Protein AF-0000000086525881 (afdb_homodimer)

Radius of gyration: 16.39 Å; Cα contacts (8 Å, |Δi|>4): 327; chains: 2; bounding box: 42×54×37 Å

Structure (mmCIF, N/CA/C/O backbone):
data_AF-0000000086525881-model_v1
#
loop_
_entity.id
_entity.type
_entity.pdbx_description
1 polymer 'Uncharacterized protein'
#
loop_
_atom_site.group_PDB
_atom_site.id
_atom_site.type_symbol
_atom_site.label_atom_id
_atom_site.label_alt_id
_atom_site.label_comp_id
_atom_site.label_asym_id
_atom_site.label_entity_id
_atom_site.label_seq_id
_atom_site.pdbx_PDB_ins_code
_atom_site.Cartn_x
_atom_site.Cartn_y
_atom_site.Cartn_z
_atom_site.occupancy
_atom_site.B_iso_or_equiv
_atom_site.auth_seq_id
_atom_site.auth_comp_id
_atom_site.auth_asym_id
_atom_site.auth_atom_id
_atom_site.pdbx_PDB_model_num
ATOM 1 N N . MET A 1 1 ? -9.523 14.391 -1.245 1 66.44 1 MET A N 1
ATOM 2 C CA . MET A 1 1 ? -8.266 14.078 -1.926 1 66.44 1 MET A CA 1
ATOM 3 C C . MET A 1 1 ? -8.094 12.57 -2.094 1 66.44 1 MET A C 1
ATOM 5 O O . MET A 1 1 ? -8.602 11.797 -1.283 1 66.44 1 MET A O 1
ATOM 9 N N . THR A 1 2 ? -7.852 12.023 -3.322 1 87.69 2 THR A N 1
ATOM 10 C CA . THR A 1 2 ? -7.879 10.625 -3.725 1 87.69 2 THR A CA 1
ATOM 11 C C . THR A 1 2 ? -6.531 9.953 -3.459 1 87.69 2 THR A C 1
ATOM 13 O O . THR A 1 2 ? -5.516 10.352 -4.035 1 87.69 2 THR A O 1
ATOM 16 N N . LEU A 1 3 ? -6.547 9.133 -2.377 1 95.31 3 LEU A N 1
ATOM 17 C CA . LEU A 1 3 ? -5.352 8.352 -2.066 1 95.31 3 LEU A CA 1
ATOM 18 C C . LEU A 1 3 ? -5.125 7.266 -3.109 1 95.31 3 LEU A C 1
ATOM 20 O O . LEU A 1 3 ? -6.074 6.602 -3.533 1 95.31 3 LEU A O 1
ATOM 24 N N . SER A 1 4 ? -3.887 7.191 -3.607 1 97.81 4 SER A N 1
ATOM 25 C CA . SER A 1 4 ? -3.508 6.121 -4.523 1 97.81 4 SER A CA 1
ATOM 26 C C . SER A 1 4 ? -2.348 5.301 -3.963 1 97.81 4 SER A C 1
ATOM 28 O O . SER A 1 4 ? -1.552 5.809 -3.168 1 97.81 4 SER A O 1
ATOM 30 N N . GLY A 1 5 ? -2.328 4.133 -4.324 1 98.31 5 GLY A N 1
ATOM 31 C CA . GLY A 1 5 ? -1.28 3.248 -3.836 1 98.31 5 GLY A CA 1
ATOM 32 C C . GLY A 1 5 ? -1.007 2.08 -4.766 1 98.31 5 GLY A C 1
ATOM 33 O O . GLY A 1 5 ? -1.826 1.762 -5.629 1 98.31 5 GLY A O 1
ATOM 34 N N . GLU A 1 6 ? 0.177 1.521 -4.527 1 98.56 6 GLU A N 1
ATOM 35 C CA . GLU A 1 6 ? 0.583 0.358 -5.309 1 98.56 6 GLU A CA 1
ATOM 36 C C . GLU A 1 6 ? 1.568 -0.513 -4.535 1 98.56 6 GLU A C 1
ATOM 38 O O . GLU A 1 6 ? 2.41 0.001 -3.795 1 98.56 6 GLU A O 1
ATOM 43 N N . VAL A 1 7 ? 1.38 -1.758 -4.719 1 98.44 7 VAL A N 1
ATOM 44 C CA . VAL A 1 7 ? 2.371 -2.736 -4.285 1 98.44 7 VAL A CA 1
ATOM 45 C C . VAL A 1 7 ? 2.754 -3.637 -5.457 1 98.44 7 VAL A C 1
ATOM 47 O O . VAL A 1 7 ? 1.895 -4.043 -6.242 1 98.44 7 VAL A O 1
ATOM 50 N N . ARG A 1 8 ? 4.016 -3.92 -5.539 1 97.31 8 ARG A N 1
ATOM 51 C CA . ARG A 1 8 ? 4.43 -4.715 -6.691 1 97.31 8 ARG A CA 1
ATOM 52 C C . ARG A 1 8 ? 5.57 -5.656 -6.324 1 97.31 8 ARG A C 1
ATOM 54 O O . ARG A 1 8 ? 6.336 -5.383 -5.398 1 97.31 8 ARG A O 1
ATOM 61 N N . ASP A 1 9 ? 5.578 -6.742 -7.023 1 95.5 9 ASP A N 1
ATOM 62 C CA . ASP A 1 9 ? 6.68 -7.695 -7.074 1 95.5 9 ASP A CA 1
ATOM 63 C C . ASP A 1 9 ? 7.168 -7.898 -8.508 1 95.5 9 ASP A C 1
ATOM 65 O O . ASP A 1 9 ? 6.801 -7.137 -9.406 1 95.5 9 ASP A O 1
ATOM 69 N N . ALA A 1 10 ? 7.965 -8.875 -8.688 1 93 10 ALA A N 1
ATOM 70 C CA . ALA A 1 10 ? 8.586 -9.117 -9.984 1 93 10 ALA A CA 1
ATOM 71 C C . ALA A 1 10 ? 7.535 -9.422 -11.047 1 93 10 ALA A C 1
ATOM 73 O O . ALA A 1 10 ? 7.625 -8.93 -12.172 1 93 10 ALA A O 1
ATOM 74 N N . ASP A 1 11 ? 6.477 -10.109 -10.594 1 93.5 11 ASP A N 1
ATOM 75 C CA . ASP A 1 11 ? 5.594 -10.641 -11.625 1 93.5 11 ASP A CA 1
ATOM 76 C C . ASP A 1 11 ? 4.16 -10.156 -11.422 1 93.5 11 ASP A C 1
ATOM 78 O O . ASP A 1 11 ? 3.246 -10.586 -12.125 1 93.5 11 ASP A O 1
ATOM 82 N N . TRP A 1 12 ? 4.027 -9.32 -10.445 1 96.56 12 TRP A N 1
ATOM 83 C CA . TRP A 1 12 ? 2.656 -8.859 -10.242 1 96.56 12 TRP A CA 1
ATOM 84 C C . TRP A 1 12 ? 2.637 -7.473 -9.602 1 96.56 12 TRP A C 1
ATOM 86 O O . TRP A 1 12 ? 3.652 -7.012 -9.078 1 96.56 12 TRP A O 1
ATOM 96 N N . SER A 1 13 ? 1.406 -6.859 -9.703 1 98.12 13 SER A N 1
ATOM 97 C CA . SER A 1 13 ? 1.18 -5.582 -9.039 1 98.12 13 SER A CA 1
ATOM 98 C C . SER A 1 13 ? -0.273 -5.438 -8.594 1 98.12 13 SER A C 1
ATOM 100 O O . SER A 1 13 ? -1.163 -6.082 -9.156 1 98.12 13 SER A O 1
ATOM 102 N N . VAL A 1 14 ? -0.425 -4.691 -7.586 1 98.38 14 VAL A N 1
ATOM 103 C CA . VAL A 1 14 ? -1.721 -4.258 -7.074 1 98.38 14 VAL A CA 1
ATOM 104 C C . VAL A 1 14 ? -1.751 -2.736 -6.965 1 98.38 14 VAL A C 1
ATOM 106 O O . VAL A 1 14 ? -0.948 -2.145 -6.238 1 98.38 14 VAL A O 1
ATOM 109 N N . ALA A 1 15 ? -2.629 -2.16 -7.695 1 98.5 15 ALA A N 1
ATOM 110 C CA . ALA A 1 15 ? -2.836 -0.718 -7.613 1 98.5 15 ALA A CA 1
ATOM 111 C C . ALA A 1 15 ? -4.223 -0.394 -7.059 1 98.5 15 ALA A C 1
ATOM 113 O O . ALA A 1 15 ? -5.188 -1.112 -7.324 1 98.5 15 ALA A O 1
ATOM 114 N N . ILE A 1 16 ? -4.262 0.762 -6.266 1 98.25 16 ILE A N 1
ATOM 115 C CA . ILE A 1 16 ? -5.555 1.128 -5.699 1 98.25 16 ILE A CA 1
ATOM 116 C C . ILE A 1 16 ? -5.762 2.637 -5.816 1 98.25 16 ILE A C 1
ATOM 118 O O . ILE A 1 16 ? -4.797 3.393 -5.957 1 98.25 16 ILE A O 1
ATOM 122 N N . GL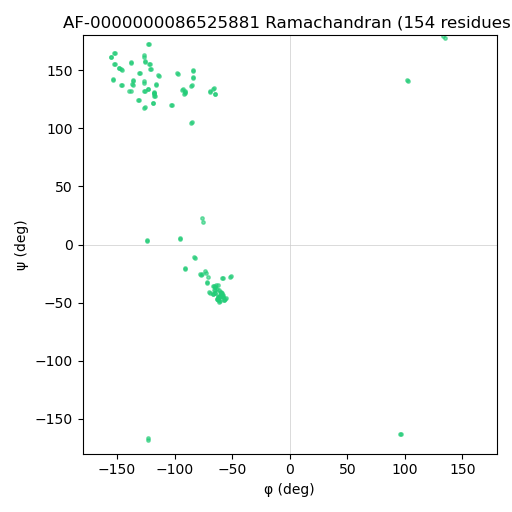U A 1 17 ? -7.031 2.984 -5.789 1 97.75 17 GLU A N 1
ATOM 123 C CA . GLU A 1 17 ? -7.484 4.359 -5.609 1 97.75 17 GLU A CA 1
ATOM 124 C C . GLU A 1 17 ? -8.695 4.426 -4.684 1 97.75 17 GLU A C 1
ATOM 126 O O . GLU A 1 17 ? -9.625 3.627 -4.805 1 97.75 17 GLU A O 1
ATOM 131 N N . THR A 1 18 ? -8.562 5.328 -3.785 1 97.38 18 THR A N 1
ATOM 132 C CA . THR A 1 18 ? -9.719 5.469 -2.9 1 97.38 18 THR A CA 1
ATOM 133 C C . THR A 1 18 ? -10.773 6.371 -3.531 1 97.38 18 THR A C 1
ATOM 135 O O . THR A 1 18 ? -10.453 7.254 -4.328 1 97.38 18 THR A O 1
ATOM 138 N N . ILE A 1 19 ? -11.977 6.07 -3.166 1 94.25 19 ILE A N 1
ATOM 139 C CA . ILE A 1 19 ? -13.109 6.848 -3.658 1 94.25 19 ILE A CA 1
ATOM 140 C C . ILE A 1 19 ? -14.086 7.125 -2.514 1 94.25 19 ILE A C 1
ATOM 142 O O . ILE A 1 19 ? -14.359 6.242 -1.698 1 94.25 19 ILE A O 1
ATOM 146 N N . ALA A 1 20 ? -14.57 8.406 -2.525 1 93.25 20 ALA A N 1
ATOM 147 C CA . ALA A 1 20 ? -15.625 8.695 -1.559 1 93.25 20 ALA A CA 1
ATOM 148 C C . ALA A 1 20 ? -16.891 7.898 -1.868 1 93.25 20 ALA A C 1
ATOM 150 O O . ALA A 1 20 ? -17.344 7.855 -3.016 1 93.25 20 ALA A O 1
ATOM 151 N N . ALA A 1 21 ? -17.359 7.238 -0.804 1 90.19 21 ALA A N 1
ATOM 152 C CA . ALA A 1 21 ? -18.578 6.461 -0.992 1 90.19 21 ALA A CA 1
ATOM 153 C C . ALA A 1 21 ? -19.812 7.34 -0.853 1 90.19 21 ALA A C 1
ATOM 155 O O . ALA A 1 21 ? -19.828 8.281 -0.061 1 90.19 21 ALA A O 1
ATOM 156 N N . GLY A 1 22 ? -20.844 7.059 -1.664 1 84.38 22 GLY A N 1
ATOM 157 C CA . GLY A 1 22 ? -22.078 7.828 -1.631 1 84.38 22 GLY A CA 1
ATOM 158 C C . GLY A 1 22 ? -22.75 7.828 -0.267 1 84.38 22 GLY A C 1
ATOM 159 O O . GLY A 1 22 ? -23.406 8.797 0.103 1 84.38 22 GLY A O 1
ATOM 160 N N . THR A 1 23 ? -22.609 6.848 0.548 1 85.19 23 THR A N 1
ATOM 161 C CA . THR A 1 23 ? -23.281 6.676 1.837 1 85.19 23 THR A CA 1
ATOM 162 C C . THR A 1 23 ? -22.391 7.188 2.971 1 85.19 23 THR A C 1
ATOM 164 O O . THR A 1 23 ? -22.734 7.027 4.145 1 85.19 23 THR A O 1
ATOM 167 N N . GLY A 1 24 ? -21.281 7.77 2.67 1 89.75 24 GLY A N 1
ATOM 168 C CA . GLY A 1 24 ? -20.297 8.156 3.678 1 89.75 24 GLY A CA 1
ATOM 169 C C . GLY A 1 24 ? -19.125 7.207 3.764 1 89.75 24 GLY A C 1
ATOM 170 O O . GLY A 1 24 ? -19.266 6.012 3.482 1 89.75 24 GLY A O 1
ATOM 171 N N . GLY A 1 25 ? -18 7.809 3.961 1 94.06 25 GLY A N 1
ATOM 172 C CA . GLY A 1 25 ? -16.812 6.988 4.055 1 94.06 25 GLY A CA 1
ATOM 173 C C . GLY A 1 25 ? -16.062 6.867 2.738 1 94.06 25 GLY A C 1
ATOM 174 O O . GLY A 1 25 ? -16.219 7.711 1.852 1 94.06 25 GLY A O 1
ATOM 175 N N . TYR A 1 26 ? -15.18 5.824 2.721 1 95.62 26 TYR A N 1
ATOM 176 C CA . TYR A 1 26 ? -14.305 5.652 1.562 1 95.62 26 TYR A CA 1
ATOM 177 C C . TYR A 1 26 ? -14.25 4.191 1.134 1 95.62 26 TYR A C 1
ATOM 179 O O . TYR A 1 26 ? -14.289 3.289 1.974 1 95.62 26 TYR A O 1
ATOM 187 N N . CYS A 1 27 ? -14.242 4 -0.156 1 94.81 27 CYS A N 1
ATOM 188 C CA . CYS A 1 27 ? -13.984 2.68 -0.714 1 94.81 27 CYS A CA 1
ATOM 189 C C . CYS A 1 27 ? -12.781 2.709 -1.656 1 94.81 27 CYS A C 1
ATOM 191 O O . CYS A 1 27 ? -12.18 3.762 -1.863 1 94.81 27 CYS A O 1
ATOM 193 N N . CYS A 1 28 ? -12.414 1.462 -2.057 1 95.5 28 CYS A N 1
ATOM 194 C CA . CYS A 1 28 ? -11.219 1.37 -2.889 1 95.5 28 CYS A CA 1
ATOM 195 C C . CYS A 1 28 ? -11.531 0.677 -4.211 1 95.5 28 CYS A C 1
ATOM 197 O O . CYS A 1 28 ? -12.281 -0.296 -4.246 1 95.5 28 CYS A O 1
ATOM 199 N N . ARG A 1 29 ? -11.023 1.299 -5.254 1 97.12 29 ARG A N 1
ATOM 200 C CA . ARG A 1 29 ? -10.922 0.582 -6.52 1 97.12 29 ARG A CA 1
ATOM 201 C C . ARG A 1 29 ? -9.57 -0.107 -6.652 1 97.12 29 ARG A C 1
ATOM 203 O O . ARG A 1 29 ? -8.531 0.518 -6.449 1 97.12 29 ARG A O 1
ATOM 210 N N . ILE A 1 30 ? -9.633 -1.423 -7 1 98.25 30 ILE A N 1
ATOM 211 C CA . ILE A 1 30 ? -8.438 -2.256 -6.992 1 98.25 30 ILE A CA 1
ATOM 212 C C . ILE A 1 30 ? -8.141 -2.748 -8.406 1 98.25 30 ILE A C 1
ATOM 214 O O . ILE A 1 30 ? -9.039 -3.232 -9.102 1 98.25 30 ILE A O 1
ATOM 218 N N . HIS A 1 31 ? -6.98 -2.549 -8.828 1 98.5 31 HIS A N 1
ATOM 219 C CA . HIS A 1 31 ? -6.492 -3.086 -10.094 1 98.5 31 HIS A CA 1
ATOM 220 C C . HIS A 1 31 ? -5.312 -4.027 -9.875 1 98.5 31 HIS A C 1
ATOM 222 O O . HIS A 1 31 ? -4.273 -3.617 -9.359 1 98.5 31 HIS A O 1
ATOM 228 N N . VAL A 1 32 ? -5.449 -5.27 -10.312 1 98.19 32 VAL A N 1
ATOM 229 C CA . VAL A 1 32 ? -4.398 -6.27 -10.133 1 98.19 32 VAL A CA 1
ATOM 230 C C . VAL A 1 32 ? -3.863 -6.711 -11.492 1 98.19 32 VAL A C 1
ATOM 232 O O . VAL A 1 32 ? -4.625 -6.844 -12.453 1 98.19 32 VAL A O 1
ATOM 235 N N . THR A 1 33 ? -2.627 -6.828 -11.539 1 97.62 33 THR A N 1
ATOM 236 C CA . THR A 1 33 ? -1.95 -7.383 -12.711 1 97.62 33 THR A CA 1
ATOM 237 C C . THR A 1 33 ? -1.038 -8.539 -12.305 1 97.62 33 THR A C 1
ATOM 239 O O . THR A 1 33 ? -0.279 -8.43 -11.344 1 97.62 33 THR A O 1
ATOM 242 N N . LEU A 1 34 ? -1.137 -9.609 -12.992 1 95.88 34 LEU A N 1
ATOM 243 C CA . LEU A 1 34 ? -0.298 -10.781 -12.781 1 95.88 34 LEU A CA 1
ATOM 244 C C . LEU A 1 34 ? 0.292 -11.281 -14.094 1 95.88 34 LEU A C 1
ATOM 246 O O . LEU A 1 34 ? -0.439 -11.508 -15.062 1 95.88 34 LEU A O 1
ATOM 250 N N . VAL A 1 35 ? 1.543 -11.367 -14.125 1 93.81 35 VAL A N 1
ATOM 251 C CA . VAL A 1 35 ? 2.229 -11.891 -15.305 1 93.81 35 VAL A CA 1
ATOM 252 C C . VAL A 1 35 ? 2.686 -13.328 -15.047 1 93.81 35 VAL A C 1
ATOM 254 O O . VAL A 1 35 ? 3.412 -13.586 -14.078 1 93.81 35 VAL A O 1
ATOM 257 N N . SER A 1 36 ? 2.229 -14.203 -15.805 1 87.25 36 SER A N 1
ATOM 258 C CA . SER A 1 36 ? 2.613 -15.609 -15.695 1 87.25 36 SER A CA 1
ATOM 259 C C . SER A 1 36 ? 3.117 -16.141 -17.031 1 87.25 36 SER A C 1
ATOM 261 O O . SER A 1 36 ? 2.99 -15.484 -18.062 1 87.25 36 SER A O 1
ATOM 263 N N . PRO A 1 37 ? 3.814 -17.25 -17.047 1 86 37 PRO A N 1
ATOM 264 C CA . PRO A 1 37 ? 4.242 -17.875 -18.312 1 86 37 PRO A CA 1
ATOM 265 C C . PRO A 1 37 ? 3.09 -18.078 -19.297 1 86 37 PRO A C 1
ATOM 267 O O . PRO A 1 37 ? 3.303 -18.094 -20.5 1 86 37 PRO A O 1
ATOM 270 N N . GLU A 1 38 ? 1.872 -18.234 -18.781 1 84.38 38 GLU A N 1
ATOM 271 C CA . GLU A 1 38 ? 0.686 -18.469 -19.609 1 84.38 38 GLU A CA 1
ATOM 272 C C . GLU A 1 38 ? 0.14 -17.156 -20.156 1 84.38 38 GLU A C 1
ATOM 274 O O . GLU A 1 38 ? -0.707 -17.156 -21.062 1 84.38 38 GLU A O 1
ATOM 279 N N . GLY A 1 39 ? 0.604 -16.109 -19.672 1 88.31 39 GLY A N 1
ATOM 280 C CA . GLY A 1 39 ? 0.136 -14.812 -20.109 1 88.31 39 GLY A CA 1
ATOM 281 C C . GLY A 1 39 ? -0.133 -13.859 -18.953 1 88.31 39 GLY A C 1
ATOM 282 O O . GLY A 1 39 ? 0.087 -14.203 -17.797 1 88.31 39 GLY A O 1
ATOM 283 N N . ALA A 1 40 ? -0.499 -12.695 -19.359 1 88.88 40 ALA A N 1
ATOM 284 C CA . ALA A 1 40 ? -0.818 -11.656 -18.375 1 88.88 40 ALA A CA 1
ATOM 285 C C . ALA A 1 40 ? -2.307 -11.656 -18.047 1 88.88 40 ALA A C 1
ATOM 287 O O . ALA A 1 40 ? -3.148 -11.852 -18.922 1 88.88 40 ALA A O 1
ATOM 288 N N . CYS A 1 41 ? -2.602 -11.594 -16.734 1 92.44 41 CYS A N 1
ATOM 289 C CA . CYS A 1 41 ? -3.965 -11.461 -16.234 1 92.44 41 CYS A CA 1
ATOM 290 C C . CYS A 1 41 ? -4.141 -10.164 -15.453 1 92.44 41 CYS A C 1
ATOM 292 O O . CYS A 1 41 ? -3.268 -9.789 -14.672 1 92.44 41 CYS A O 1
ATOM 294 N N . GLU A 1 42 ? -5.246 -9.422 -15.805 1 95.25 42 GLU A N 1
ATOM 295 C CA . GLU A 1 42 ? -5.559 -8.211 -15.047 1 95.25 42 GLU A CA 1
ATOM 296 C C . GLU A 1 42 ? -7.023 -8.18 -14.633 1 95.25 42 GLU A C 1
ATOM 298 O O . GLU A 1 42 ? -7.883 -8.75 -15.312 1 95.25 42 GLU A O 1
ATOM 303 N N . ARG A 1 43 ? -7.344 -7.637 -13.555 1 96.31 43 ARG A N 1
ATOM 304 C CA . ARG A 1 43 ? -8.703 -7.48 -13.047 1 96.31 43 ARG A CA 1
ATOM 305 C C . ARG A 1 43 ? -8.852 -6.172 -12.273 1 96.31 43 ARG A C 1
ATOM 307 O O . ARG A 1 43 ? -7.953 -5.773 -11.531 1 96.31 43 ARG A O 1
ATOM 314 N N . THR A 1 44 ? -9.922 -5.555 -12.531 1 97.19 44 THR A N 1
ATOM 315 C CA . THR A 1 44 ? -10.305 -4.363 -11.781 1 97.19 44 THR A CA 1
ATOM 316 C C . THR A 1 44 ? -11.625 -4.586 -11.047 1 97.19 44 THR A C 1
ATOM 318 O O . THR A 1 44 ? -12.594 -5.062 -11.641 1 97.19 44 THR A O 1
ATOM 321 N N . PHE A 1 45 ? -11.695 -4.277 -9.75 1 96.5 45 PHE A N 1
ATOM 322 C CA . PHE A 1 45 ? -12.922 -4.457 -8.977 1 96.5 45 PHE A CA 1
ATOM 323 C C . PHE A 1 45 ? -12.969 -3.477 -7.809 1 96.5 45 PHE A C 1
ATOM 325 O O . PHE A 1 45 ? -11.938 -2.943 -7.395 1 96.5 45 PHE A O 1
ATOM 332 N N . ALA A 1 46 ? -14.117 -3.207 -7.391 1 93.69 46 ALA A N 1
ATOM 333 C CA . ALA A 1 46 ? -14.297 -2.352 -6.219 1 93.69 46 ALA A CA 1
ATOM 334 C C . ALA A 1 46 ? -14.359 -3.18 -4.941 1 93.69 46 ALA A C 1
ATOM 336 O O . ALA A 1 46 ? -14.992 -4.238 -4.906 1 93.69 46 ALA A O 1
ATOM 337 N N . HIS A 1 47 ? -13.531 -2.664 -3.973 1 91.5 47 HIS A N 1
ATOM 338 C CA . HIS A 1 47 ? -13.68 -3.299 -2.666 1 91.5 47 HIS A CA 1
ATOM 339 C C . HIS A 1 47 ? -15.055 -3.018 -2.068 1 91.5 47 HIS A C 1
ATOM 341 O O . HIS A 1 47 ? -15.539 -1.886 -2.127 1 91.5 47 HIS A O 1
ATOM 347 N N . SER A 1 48 ? -15.766 -3.947 -1.52 1 86.75 48 SER A N 1
ATOM 3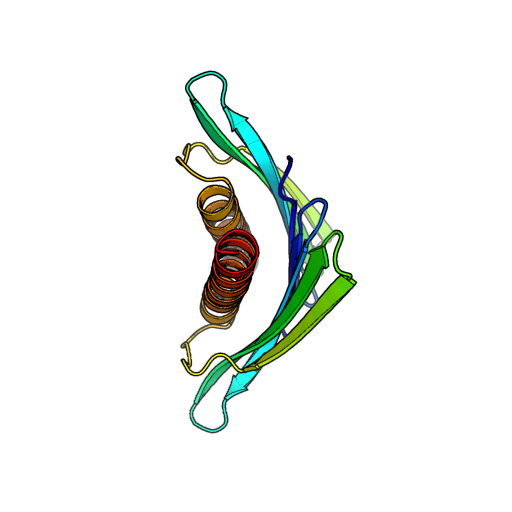48 C CA . SER A 1 48 ? -17.156 -3.846 -1.086 1 86.75 48 SER A CA 1
ATOM 349 C C . SER A 1 48 ? -17.266 -3.104 0.242 1 86.75 48 SER A C 1
ATOM 351 O O . SER A 1 48 ? -18.312 -2.541 0.559 1 86.75 48 SER A O 1
ATOM 353 N N . ARG A 1 49 ? -16.25 -3.123 0.989 1 91.12 49 ARG A N 1
ATOM 354 C CA . ARG A 1 49 ? -16.281 -2.533 2.324 1 91.12 49 ARG A CA 1
ATOM 355 C C . ARG A 1 49 ? -15.969 -1.041 2.271 1 91.12 49 ARG A C 1
ATOM 357 O O . ARG A 1 49 ? -15.07 -0.611 1.542 1 91.12 49 ARG A O 1
ATOM 364 N N . THR A 1 50 ? -16.75 -0.302 3.02 1 94.25 50 THR A N 1
ATOM 365 C CA . THR A 1 50 ? -16.484 1.115 3.23 1 94.25 50 THR A CA 1
ATOM 366 C C . THR A 1 50 ? -15.742 1.335 4.551 1 94.25 50 THR A C 1
ATOM 368 O O . THR A 1 50 ? -15.961 0.602 5.516 1 94.25 50 THR A O 1
ATOM 371 N N . HIS A 1 51 ? -14.875 2.326 4.605 1 96.19 51 HIS A N 1
ATOM 372 C CA . HIS A 1 51 ? -14.102 2.662 5.793 1 96.19 51 HIS A CA 1
ATOM 373 C C . HIS A 1 51 ? -14.281 4.129 6.176 1 96.19 51 HIS A C 1
ATOM 375 O O . HIS A 1 51 ? -14.625 4.957 5.328 1 96.19 51 HIS A O 1
ATOM 381 N N . ASP A 1 52 ? -14.07 4.457 7.32 1 94.81 52 ASP A N 1
ATOM 382 C CA . ASP A 1 52 ? -14.234 5.824 7.797 1 94.81 52 ASP A CA 1
ATOM 383 C C . ASP A 1 52 ? -13.125 6.73 7.258 1 94.81 52 ASP A C 1
ATOM 385 O O . ASP A 1 52 ? -13.344 7.926 7.055 1 94.81 52 ASP A O 1
ATOM 389 N N . THR A 1 53 ? -11.93 6.125 7.098 1 94.31 53 THR A N 1
ATOM 390 C CA . THR A 1 53 ? -10.812 6.938 6.629 1 94.31 53 THR A CA 1
ATOM 391 C C . THR A 1 53 ? -10.242 6.375 5.332 1 94.31 53 THR A C 1
ATOM 393 O O . THR A 1 53 ? -10.32 5.172 5.082 1 94.31 53 THR A O 1
ATOM 396 N N . GLU A 1 54 ? -9.625 7.207 4.559 1 94.88 54 GLU A N 1
ATOM 397 C CA . GLU A 1 54 ? -8.992 6.797 3.309 1 94.88 54 GLU A CA 1
ATOM 398 C C . GLU A 1 54 ? -7.812 5.863 3.566 1 94.88 54 GLU A C 1
ATOM 400 O O . GLU A 1 54 ? -7.562 4.941 2.785 1 94.88 54 GLU A O 1
ATOM 405 N N . ARG A 1 55 ? -7.121 6.145 4.641 1 94.81 55 ARG A N 1
ATOM 406 C CA . ARG A 1 55 ? -5.945 5.344 4.965 1 94.81 55 ARG A CA 1
ATOM 407 C C . ARG A 1 55 ? -6.32 3.877 5.164 1 94.81 55 ARG A C 1
ATOM 409 O O . ARG A 1 55 ? -5.676 2.984 4.609 1 94.81 55 ARG A O 1
ATOM 416 N N . GLU A 1 56 ? -7.406 3.658 5.887 1 95.5 56 GLU A N 1
ATOM 417 C CA . GLU A 1 56 ? -7.844 2.285 6.121 1 95.5 56 GLU A CA 1
ATOM 418 C C . GLU A 1 56 ? -8.375 1.648 4.84 1 95.5 56 GLU A C 1
ATOM 420 O O . GLU A 1 56 ? -8.148 0.461 4.594 1 95.5 56 GLU A O 1
ATOM 425 N N . ALA A 1 57 ? -9.07 2.361 4.113 1 96.69 57 ALA A N 1
ATOM 426 C CA . ALA A 1 57 ? -9.578 1.86 2.842 1 96.69 57 ALA A CA 1
ATOM 427 C C . ALA A 1 57 ? -8.438 1.425 1.928 1 96.69 57 ALA A C 1
ATOM 429 O O . ALA A 1 57 ? -8.5 0.362 1.304 1 96.69 57 ALA A O 1
ATOM 430 N N . ALA A 1 58 ? -7.395 2.24 1.865 1 97.44 58 ALA A N 1
ATOM 431 C CA . ALA A 1 58 ? -6.238 1.949 1.019 1 97.44 58 ALA A CA 1
ATOM 432 C C . ALA A 1 58 ? -5.547 0.661 1.457 1 97.44 58 ALA A C 1
ATOM 434 O O . ALA A 1 58 ? -5.246 -0.201 0.628 1 97.44 58 ALA A O 1
ATOM 435 N N . ILE A 1 59 ? -5.324 0.547 2.773 1 97.31 59 ILE A N 1
ATOM 436 C CA . ILE A 1 59 ? -4.637 -0.617 3.314 1 97.31 59 ILE A CA 1
ATOM 437 C C . ILE A 1 59 ? -5.453 -1.877 3.037 1 97.31 59 ILE A C 1
ATOM 439 O O . ILE A 1 59 ? -4.914 -2.885 2.574 1 97.31 59 ILE A O 1
ATOM 443 N N . ASP A 1 60 ? -6.711 -1.812 3.299 1 97 60 ASP A N 1
ATOM 444 C CA . ASP A 1 60 ? -7.578 -2.965 3.076 1 97 60 ASP A CA 1
ATOM 445 C C . ASP A 1 60 ? -7.668 -3.307 1.591 1 97 60 ASP A C 1
ATOM 447 O O . ASP A 1 60 ? -7.758 -4.48 1.224 1 97 60 ASP A O 1
ATOM 451 N N . GLY A 1 61 ? -7.676 -2.299 0.798 1 97.75 61 GLY A N 1
ATOM 452 C CA . GLY A 1 61 ? -7.668 -2.529 -0.638 1 97.75 61 GLY A CA 1
ATOM 453 C C . GLY A 1 61 ? -6.434 -3.273 -1.114 1 97.75 61 GLY A C 1
ATOM 454 O O . GLY A 1 61 ? -6.539 -4.234 -1.878 1 97.75 61 GLY A O 1
ATOM 455 N N . LEU A 1 62 ? -5.301 -2.773 -0.684 1 98.06 62 LEU A N 1
ATOM 456 C CA . LEU A 1 62 ? -4.047 -3.43 -1.042 1 98.06 62 LEU A CA 1
ATOM 457 C C . LEU A 1 62 ? -4.035 -4.875 -0.56 1 98.06 62 LEU A C 1
ATOM 459 O O . LEU A 1 62 ? -3.617 -5.777 -1.293 1 98.06 62 LEU A O 1
ATOM 463 N N . ARG A 1 63 ? -4.539 -5.078 0.662 1 97.5 63 ARG A N 1
ATOM 464 C CA . ARG A 1 63 ? -4.613 -6.43 1.203 1 97.5 63 ARG A CA 1
ATOM 465 C C . ARG A 1 63 ? -5.516 -7.312 0.348 1 97.5 63 ARG A C 1
ATOM 467 O O . ARG A 1 63 ? -5.156 -8.445 0.021 1 97.5 63 ARG A O 1
ATOM 474 N N . ALA A 1 64 ? -6.68 -6.836 0.01 1 97.31 64 ALA A N 1
ATOM 475 C CA . ALA A 1 64 ? -7.633 -7.57 -0.82 1 97.31 64 ALA A CA 1
ATOM 476 C C . ALA A 1 64 ? -7.027 -7.906 -2.18 1 97.31 64 ALA A C 1
ATOM 478 O O . ALA A 1 64 ? -7.191 -9.023 -2.682 1 97.31 64 ALA A O 1
ATOM 479 N N . GLY A 1 65 ? -6.344 -6.938 -2.754 1 97.81 65 GLY A N 1
ATOM 480 C CA . GLY A 1 65 ? -5.695 -7.176 -4.031 1 97.81 65 GLY A CA 1
ATOM 481 C C . GLY A 1 65 ? -4.641 -8.266 -3.975 1 97.81 65 GLY A C 1
ATOM 482 O O . GLY A 1 65 ? -4.59 -9.133 -4.844 1 97.81 65 GLY A O 1
ATOM 483 N N . MET A 1 66 ? -3.857 -8.164 -2.955 1 97.19 66 MET A N 1
ATOM 484 C CA . MET A 1 66 ? -2.803 -9.164 -2.812 1 97.19 66 MET A CA 1
ATOM 485 C C . MET A 1 66 ? -3.395 -10.547 -2.57 1 97.19 66 MET A C 1
ATOM 487 O O . MET A 1 66 ? -2.844 -11.547 -3.023 1 97.19 66 MET A O 1
ATOM 491 N N . THR A 1 67 ? -4.426 -10.617 -1.806 1 96.31 67 THR A N 1
ATOM 492 C CA . THR A 1 67 ? -5.121 -11.883 -1.581 1 96.31 67 THR A CA 1
ATOM 493 C C . THR A 1 67 ? -5.602 -12.477 -2.9 1 96.31 67 THR A C 1
ATOM 495 O O . THR A 1 67 ? -5.461 -13.68 -3.135 1 96.31 67 THR A O 1
ATOM 498 N N . TRP A 1 68 ? -6.191 -11.672 -3.748 1 95.44 68 TRP A N 1
ATOM 499 C CA . TRP A 1 68 ? -6.633 -12.102 -5.07 1 95.44 68 TRP A CA 1
ATOM 500 C C . TRP A 1 68 ? -5.477 -12.703 -5.859 1 95.44 68 TRP A C 1
ATOM 502 O O . TRP A 1 68 ? -5.621 -13.758 -6.477 1 95.44 68 TRP A O 1
ATOM 512 N N . ILE A 1 69 ? -4.332 -12.062 -5.871 1 95.38 69 ILE A N 1
ATOM 513 C CA . ILE A 1 69 ? -3.139 -12.523 -6.566 1 95.38 69 ILE A CA 1
ATOM 514 C C . ILE A 1 69 ? -2.756 -13.914 -6.066 1 95.38 69 ILE A C 1
ATOM 516 O O . ILE A 1 69 ? -2.469 -14.812 -6.867 1 95.38 69 ILE A O 1
ATOM 520 N N . GLU A 1 70 ? -2.74 -14.039 -4.727 1 93.44 70 GLU A N 1
ATOM 521 C CA . GLU A 1 70 ? -2.381 -15.32 -4.137 1 93.44 70 GLU A CA 1
ATOM 522 C C . GLU A 1 70 ? -3.34 -16.422 -4.582 1 93.44 70 GLU A C 1
ATOM 524 O O . GLU A 1 70 ? -2.914 -17.531 -4.898 1 93.44 70 GLU A O 1
ATOM 529 N N . MET A 1 71 ? -4.57 -16.094 -4.637 1 93.19 71 MET A N 1
ATOM 530 C CA . MET A 1 71 ? -5.594 -17.047 -5.051 1 93.19 71 MET A CA 1
ATOM 531 C C . MET A 1 71 ? -5.398 -17.453 -6.508 1 93.19 71 MET A C 1
ATOM 533 O O . MET A 1 71 ? -5.512 -18.641 -6.852 1 93.19 71 MET A O 1
ATOM 537 N N . ARG A 1 72 ? -5.105 -16.531 -7.281 1 90.69 72 ARG A N 1
ATOM 538 C CA . ARG A 1 72 ? -4.898 -16.797 -8.703 1 90.69 72 ARG A CA 1
ATOM 539 C C . ARG A 1 72 ? -3.66 -17.656 -8.922 1 90.69 72 ARG A C 1
ATOM 541 O O . ARG A 1 72 ? -3.67 -18.578 -9.75 1 90.69 72 ARG A O 1
ATOM 548 N N . LYS A 1 73 ? -2.656 -17.359 -8.242 1 89 73 LYS A N 1
ATOM 549 C CA . LYS A 1 73 ? -1.423 -18.141 -8.367 1 89 73 LYS A CA 1
ATOM 550 C C . LYS A 1 73 ? -1.638 -19.594 -7.941 1 89 73 LYS A C 1
ATOM 552 O O . LYS A 1 73 ? -1.084 -20.5 -8.547 1 89 73 LYS A O 1
ATOM 557 N N . SER A 1 74 ? -2.309 -19.719 -6.836 1 87.12 74 SER A N 1
ATOM 558 C CA . SER A 1 74 ? -2.564 -21.062 -6.324 1 87.12 74 SER A CA 1
ATOM 559 C C . SER A 1 74 ? -3.389 -21.875 -7.309 1 87.12 74 SER A C 1
ATOM 561 O O . SER A 1 74 ? -3.209 -23.094 -7.418 1 87.12 74 SER A O 1
ATOM 563 N N . ASN A 1 75 ? -4.324 -21.25 -7.914 1 80.69 75 ASN A N 1
ATOM 564 C CA . ASN A 1 75 ? -5.164 -21.938 -8.898 1 80.69 75 ASN A CA 1
ATOM 565 C C . ASN A 1 75 ? -4.398 -22.203 -10.188 1 80.69 75 ASN A C 1
ATOM 567 O O . ASN A 1 75 ? -4.766 -23.109 -10.945 1 80.69 75 ASN A O 1
ATOM 571 N N . THR A 1 76 ? -3.443 -21.422 -10.391 1 68.69 76 THR A N 1
ATOM 572 C CA . THR A 1 76 ? -2.596 -21.641 -11.555 1 68.69 76 THR A CA 1
ATOM 573 C C . THR A 1 76 ? -1.636 -22.812 -11.305 1 68.69 76 THR A C 1
ATOM 575 O O . THR A 1 76 ? -1.276 -23.531 -12.234 1 68.69 76 THR A O 1
ATOM 578 N N . PHE A 1 77 ? -1.396 -23.016 -10.094 1 62.06 77 PHE A N 1
ATOM 579 C CA . PHE A 1 77 ? -0.471 -24.094 -9.805 1 62.06 77 PHE A CA 1
ATOM 580 C C . PHE A 1 77 ? -1.223 -25.406 -9.609 1 62.06 77 PHE A C 1
ATOM 582 O O . PHE A 1 77 ? -0.612 -26.484 -9.547 1 62.06 77 PHE A O 1
ATOM 589 N N . THR A 1 78 ? -2.471 -25.312 -9.32 1 55.75 78 THR A N 1
ATOM 590 C CA . THR A 1 78 ? -3.164 -26.578 -9.148 1 55.75 78 THR A CA 1
ATOM 591 C C . THR A 1 78 ? -3.42 -27.234 -10.5 1 55.75 78 THR A C 1
ATOM 593 O O . THR A 1 78 ? -4.008 -28.328 -10.562 1 55.75 78 THR A O 1
ATOM 596 N N . VAL A 1 79 ? -2.754 -26.906 -11.531 1 46.12 79 VAL A N 1
ATOM 597 C CA . VAL A 1 79 ? -2.918 -27.938 -12.555 1 46.12 79 VAL A CA 1
ATOM 598 C C . VAL A 1 79 ? -2.045 -29.141 -12.211 1 46.12 79 VAL A C 1
ATOM 600 O O . VAL A 1 79 ? -0.933 -28.984 -11.703 1 46.12 79 VAL A O 1
ATOM 603 N N . MET B 1 1 ? 12.414 -12.25 -3.297 1 66.44 1 MET B N 1
ATOM 604 C CA . MET B 1 1 ? 11.938 -11.188 -4.18 1 66.44 1 MET B CA 1
ATOM 605 C C . MET B 1 1 ? 11.406 -10.008 -3.373 1 66.44 1 MET B C 1
ATOM 607 O O . MET B 1 1 ? 10.875 -10.195 -2.277 1 66.44 1 MET B O 1
ATOM 611 N N . THR B 1 2 ? 11.898 -8.742 -3.539 1 87.56 2 THR B N 1
ATOM 612 C CA . THR B 1 2 ? 11.703 -7.547 -2.73 1 87.56 2 THR B CA 1
ATOM 613 C C . THR B 1 2 ? 10.422 -6.824 -3.133 1 87.56 2 THR B C 1
ATOM 615 O O . THR B 1 2 ? 10.281 -6.395 -4.277 1 87.56 2 THR B O 1
ATOM 618 N N . LEU B 1 3 ? 9.422 -6.996 -2.213 1 95.25 3 LEU B N 1
ATOM 619 C CA . LEU B 1 3 ? 8.172 -6.273 -2.42 1 95.25 3 LEU B CA 1
ATOM 620 C C . LEU B 1 3 ? 8.375 -4.773 -2.209 1 95.25 3 LEU B C 1
ATOM 622 O O . LEU B 1 3 ? 9.062 -4.359 -1.276 1 95.25 3 LEU B O 1
ATOM 626 N N . SER B 1 4 ? 7.867 -3.998 -3.176 1 97.81 4 SER B N 1
ATOM 627 C CA . SER B 1 4 ? 7.875 -2.547 -3.031 1 97.81 4 SER B CA 1
ATOM 628 C C . SER B 1 4 ? 6.465 -1.976 -3.092 1 97.81 4 SER B C 1
ATOM 630 O O . SER B 1 4 ? 5.57 -2.58 -3.688 1 97.81 4 SER B O 1
ATOM 632 N N . GLY B 1 5 ? 6.305 -0.929 -2.447 1 98.38 5 GLY B N 1
ATOM 633 C CA . GLY B 1 5 ? 4.992 -0.302 -2.416 1 98.38 5 GLY B CA 1
ATOM 634 C C . GLY B 1 5 ? 5.051 1.189 -2.143 1 98.38 5 GLY B C 1
ATOM 635 O O . GLY B 1 5 ? 6.066 1.699 -1.669 1 98.38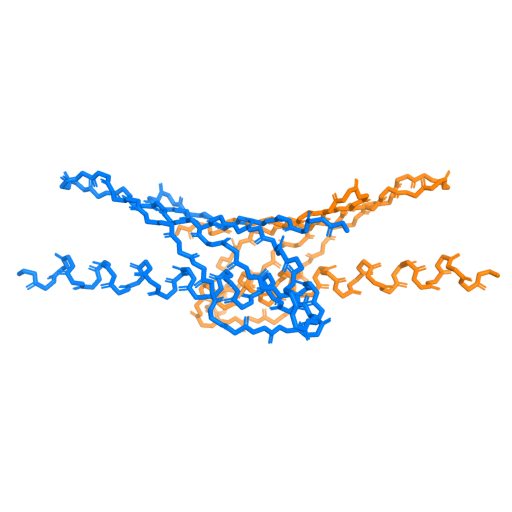 5 GLY B O 1
ATOM 636 N N . GLU B 1 6 ? 3.926 1.807 -2.5 1 98.56 6 GLU B N 1
ATOM 637 C CA . GLU B 1 6 ? 3.801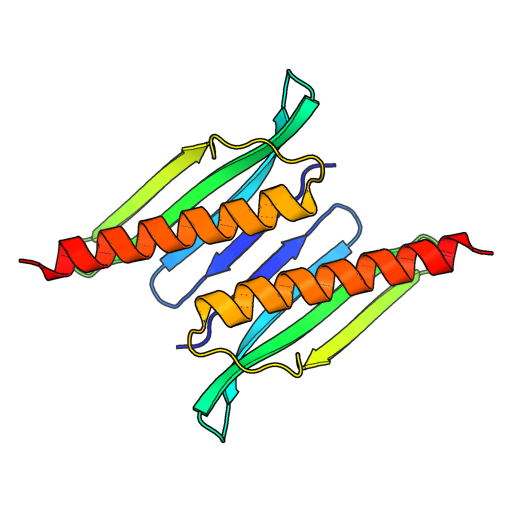 3.242 -2.268 1 98.56 6 GLU B CA 1
ATOM 638 C C . GLU B 1 6 ? 2.34 3.65 -2.105 1 98.56 6 GLU B C 1
ATOM 640 O O . GLU B 1 6 ? 1.458 3.1 -2.77 1 98.56 6 GLU B O 1
ATOM 645 N N . VAL B 1 7 ? 2.168 4.547 -1.229 1 98.44 7 VAL B N 1
ATOM 646 C CA . VAL B 1 7 ? 0.897 5.254 -1.114 1 98.44 7 VAL B CA 1
ATOM 647 C C . VAL B 1 7 ? 1.138 6.762 -1.175 1 98.44 7 VAL B C 1
ATOM 649 O O . VAL B 1 7 ? 2.102 7.266 -0.594 1 98.44 7 VAL B O 1
ATOM 652 N N . ARG B 1 8 ? 0.264 7.434 -1.85 1 97.31 8 ARG B N 1
ATOM 653 C CA . ARG B 1 8 ? 0.501 8.867 -1.993 1 97.31 8 ARG B CA 1
ATOM 654 C C . ARG B 1 8 ? -0.813 9.641 -2.025 1 97.31 8 ARG B C 1
ATOM 656 O O . ARG B 1 8 ? -1.85 9.094 -2.412 1 97.31 8 ARG B O 1
ATOM 663 N N . ASP B 1 9 ? -0.701 10.828 -1.563 1 95.56 9 ASP B N 1
ATOM 664 C CA . ASP B 1 9 ? -1.714 11.867 -1.698 1 95.56 9 ASP B CA 1
ATOM 665 C C . ASP B 1 9 ? -1.141 13.109 -2.385 1 95.56 9 ASP B C 1
ATOM 667 O O . ASP B 1 9 ? -0.049 13.055 -2.955 1 95.56 9 ASP B O 1
ATOM 671 N N . ALA B 1 10 ? -1.864 14.156 -2.316 1 92.88 10 ALA B N 1
ATOM 672 C CA . ALA B 1 10 ? -1.48 15.383 -3.014 1 92.88 10 ALA B CA 1
ATOM 673 C C . ALA B 1 10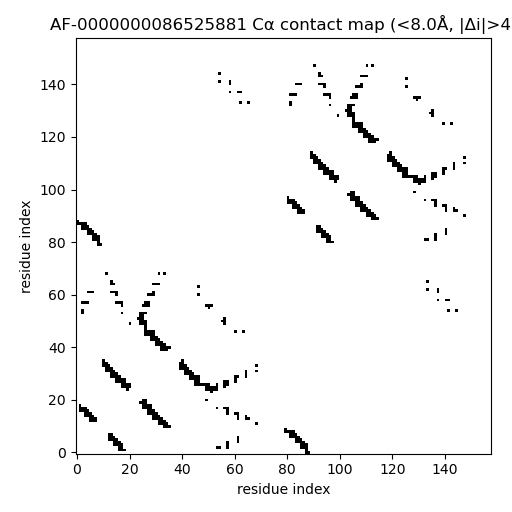 ? -0.172 15.938 -2.461 1 92.88 10 ALA B C 1
ATOM 675 O O . ALA B 1 10 ? 0.689 16.391 -3.221 1 92.88 10 ALA B O 1
ATOM 676 N N . ASP B 1 11 ? -0 15.75 -1.136 1 93.56 11 ASP B N 1
ATOM 677 C CA . ASP B 1 11 ? 1.103 16.484 -0.536 1 93.56 11 ASP B CA 1
ATOM 678 C C . ASP B 1 11 ? 2.074 15.555 0.176 1 93.56 11 ASP B C 1
ATOM 680 O O . ASP B 1 11 ? 3.014 16.016 0.835 1 93.56 11 ASP B O 1
ATOM 684 N N . TRP B 1 12 ? 1.761 14.312 0.054 1 96.62 12 TRP B N 1
ATOM 685 C CA . TRP B 1 12 ? 2.688 13.414 0.737 1 96.62 12 TRP B CA 1
ATOM 686 C C . TRP B 1 12 ? 2.73 12.055 0.055 1 96.62 12 TRP B C 1
ATOM 688 O O . TRP B 1 12 ? 1.857 11.734 -0.754 1 96.62 12 TRP B O 1
ATOM 698 N N . SER B 1 13 ? 3.818 11.281 0.443 1 98.12 13 SER B N 1
ATOM 699 C CA . SER B 1 13 ? 3.949 9.906 -0.024 1 98.12 13 SER B CA 1
ATOM 700 C C . SER B 1 13 ? 4.656 9.039 1.01 1 98.12 13 SER B C 1
ATOM 702 O O . SER B 1 13 ? 5.402 9.547 1.849 1 98.12 13 SER B O 1
ATOM 704 N N . VAL B 1 14 ? 4.316 7.816 0.96 1 98.38 14 VAL B N 1
ATOM 705 C CA . VAL B 1 14 ? 4.965 6.758 1.727 1 98.38 14 VAL B CA 1
ATOM 706 C C . VAL B 1 14 ? 5.414 5.641 0.788 1 98.38 14 VAL B C 1
ATOM 708 O O . VAL B 1 14 ? 4.594 5.023 0.11 1 98.38 14 VAL B O 1
ATOM 711 N N . ALA B 1 15 ? 6.688 5.438 0.742 1 98.5 15 ALA B N 1
ATOM 712 C CA . ALA B 1 15 ? 7.246 4.336 -0.038 1 98.5 15 ALA B CA 1
ATOM 713 C C . ALA B 1 15 ? 7.895 3.295 0.87 1 98.5 15 ALA B C 1
ATOM 715 O O . ALA B 1 15 ? 8.484 3.637 1.899 1 98.5 15 ALA B O 1
ATOM 716 N N . ILE B 1 16 ? 7.758 1.981 0.408 1 98.25 16 ILE B N 1
ATOM 717 C CA . ILE B 1 16 ? 8.352 0.934 1.233 1 98.25 16 ILE B CA 1
ATOM 718 C C . ILE B 1 16 ? 9.062 -0.079 0.345 1 98.25 16 ILE B C 1
ATOM 720 O O . ILE B 1 16 ? 8.781 -0.179 -0.85 1 98.25 16 ILE B O 1
ATOM 724 N N . GLU B 1 17 ? 10.016 -0.753 0.978 1 97.69 17 GLU B N 1
ATOM 725 C CA . GLU B 1 17 ? 10.656 -1.953 0.443 1 97.69 17 GLU B CA 1
ATOM 726 C C . GLU B 1 17 ? 10.844 -3.01 1.528 1 97.69 17 GLU B C 1
ATOM 728 O O . GLU B 1 17 ? 11.266 -2.695 2.641 1 97.69 17 GLU B O 1
ATOM 733 N N . THR B 1 18 ? 10.445 -4.168 1.148 1 97.44 18 THR B N 1
ATOM 734 C CA . THR B 1 18 ? 10.648 -5.227 2.133 1 97.44 18 THR B CA 1
ATOM 735 C C . THR B 1 18 ? 12.07 -5.777 2.041 1 97.44 18 THR B C 1
ATOM 737 O O . THR B 1 18 ? 12.688 -5.746 0.975 1 97.44 18 THR B O 1
ATOM 740 N N . ILE B 1 19 ? 12.516 -6.203 3.164 1 94.25 19 ILE B N 1
ATOM 741 C CA . ILE B 1 19 ? 13.852 -6.781 3.254 1 94.25 19 ILE B CA 1
ATOM 742 C C . ILE B 1 19 ? 13.812 -8.039 4.117 1 94.25 19 ILE B C 1
ATOM 744 O O . ILE B 1 19 ? 13.148 -8.07 5.156 1 94.25 19 ILE B O 1
ATOM 748 N N . ALA B 1 20 ? 14.562 -9.07 3.592 1 93.19 20 ALA B N 1
ATOM 749 C CA . ALA B 1 20 ? 14.695 -10.258 4.438 1 93.19 20 ALA B CA 1
ATOM 750 C C . ALA B 1 20 ? 15.477 -9.938 5.707 1 93.19 20 ALA B C 1
ATOM 752 O O . ALA B 1 20 ? 16.531 -9.312 5.648 1 93.19 20 ALA B O 1
ATOM 753 N N . ALA B 1 21 ? 14.836 -10.352 6.805 1 89.88 21 ALA B N 1
ATOM 754 C CA . ALA B 1 21 ? 15.516 -10.109 8.078 1 89.88 21 ALA B CA 1
ATOM 755 C C . ALA B 1 21 ? 16.531 -11.211 8.383 1 89.88 21 ALA B C 1
ATOM 757 O O . ALA B 1 21 ? 16.297 -12.375 8.031 1 89.88 21 ALA B O 1
ATOM 758 N N . GLY B 1 22 ? 17.656 -10.844 9 1 84.38 22 GLY B N 1
ATOM 759 C CA . GLY B 1 22 ? 18.703 -11.797 9.336 1 84.38 22 GLY B CA 1
ATOM 760 C C . GLY B 1 22 ? 18.219 -12.906 10.25 1 84.38 22 GLY B C 1
ATOM 761 O O . GLY B 1 22 ? 18.719 -14.039 10.188 1 84.38 22 GLY B O 1
ATOM 762 N N . THR B 1 23 ? 17.25 -12.734 11.086 1 84.75 23 THR B N 1
ATOM 763 C CA . THR B 1 23 ? 16.766 -13.68 12.086 1 84.75 23 THR B CA 1
ATOM 764 C C . THR B 1 23 ? 15.578 -14.469 11.539 1 84.75 23 THR B C 1
ATOM 766 O O . THR B 1 23 ? 14.953 -15.242 12.266 1 84.75 23 THR B O 1
ATOM 769 N N . GLY B 1 24 ? 15.227 -14.289 10.305 1 89.62 24 GLY B N 1
ATOM 770 C CA . GLY B 1 24 ? 14.023 -14.883 9.734 1 89.62 24 GLY B CA 1
ATOM 771 C C . GLY B 1 24 ? 12.883 -13.898 9.586 1 89.62 24 GLY B C 1
ATOM 772 O O . GLY B 1 24 ? 12.773 -12.953 10.367 1 89.62 24 GLY B O 1
ATOM 773 N N . GLY B 1 25 ? 12.234 -14.062 8.5 1 94.19 25 GLY B N 1
ATOM 774 C CA . GLY B 1 25 ? 11.109 -13.164 8.266 1 94.19 25 GLY B CA 1
ATOM 775 C C . GLY B 1 25 ? 11.469 -11.977 7.395 1 94.19 25 GLY B C 1
ATOM 776 O O . GLY B 1 25 ? 12.445 -12.023 6.645 1 94.19 25 GLY B O 1
ATOM 777 N N . TYR B 1 26 ? 10.562 -10.961 7.469 1 95.69 26 TYR B N 1
ATOM 778 C CA . TYR B 1 26 ? 10.711 -9.797 6.605 1 95.69 26 TYR B CA 1
ATOM 779 C C . TYR B 1 26 ? 10.477 -8.508 7.387 1 95.69 26 TYR B C 1
ATOM 781 O O . TYR B 1 26 ? 9.633 -8.461 8.281 1 95.69 26 TYR B O 1
ATOM 789 N N . CYS B 1 27 ? 11.266 -7.531 7.066 1 94.88 27 CYS B N 1
ATOM 790 C CA . CYS B 1 27 ? 11.031 -6.184 7.574 1 94.88 27 CYS B CA 1
ATOM 791 C C . CYS B 1 27 ? 10.898 -5.188 6.43 1 94.88 27 CYS B C 1
ATOM 793 O O . CYS B 1 27 ? 10.992 -5.562 5.258 1 94.88 27 CYS B O 1
ATOM 795 N N . CYS B 1 28 ? 10.516 -3.957 6.859 1 95.5 28 CYS B N 1
ATOM 796 C CA . CYS B 1 28 ? 10.266 -2.953 5.832 1 95.5 28 CYS B CA 1
ATOM 797 C C . CYS B 1 28 ? 11.133 -1.719 6.055 1 95.5 28 CYS B C 1
ATOM 799 O O . CYS B 1 28 ? 11.328 -1.289 7.191 1 95.5 28 CYS B O 1
ATOM 801 N N . ARG B 1 29 ? 11.719 -1.289 4.965 1 97.12 29 ARG B N 1
ATOM 802 C CA . ARG B 1 29 ? 12.266 0.063 4.941 1 97.12 29 ARG B CA 1
ATOM 803 C C . ARG B 1 29 ? 11.234 1.063 4.434 1 97.12 29 ARG B C 1
ATOM 805 O O . ARG B 1 29 ? 10.617 0.849 3.387 1 97.12 29 ARG B O 1
ATOM 812 N N . ILE B 1 30 ? 11.07 2.166 5.211 1 98.25 30 ILE B N 1
ATOM 813 C CA . ILE B 1 30 ? 10 3.119 4.953 1 98.25 30 ILE B CA 1
ATOM 814 C C . ILE B 1 30 ? 10.594 4.484 4.609 1 98.25 30 ILE B C 1
ATOM 816 O O . ILE B 1 30 ? 11.484 4.973 5.309 1 98.25 30 ILE B O 1
ATOM 820 N N . HIS B 1 31 ? 10.18 5.012 3.555 1 98.5 31 HIS B N 1
ATOM 821 C CA . HIS B 1 31 ? 10.539 6.367 3.156 1 98.5 31 HIS B CA 1
ATOM 822 C C . HIS B 1 31 ? 9.297 7.25 3.055 1 98.5 31 HIS B C 1
ATOM 824 O O . HIS B 1 31 ? 8.398 6.977 2.258 1 98.5 31 HIS B O 1
ATOM 830 N N . VAL B 1 32 ? 9.258 8.344 3.824 1 98.19 32 VAL B N 1
ATOM 831 C CA . VAL B 1 32 ? 8.109 9.242 3.834 1 98.19 32 VAL B CA 1
ATOM 832 C C . VAL B 1 32 ? 8.531 10.617 3.312 1 98.19 32 VAL B C 1
ATOM 834 O O . VAL B 1 32 ? 9.633 11.086 3.596 1 98.19 32 VAL B O 1
ATOM 837 N N . THR B 1 33 ? 7.719 11.141 2.535 1 97.69 33 THR B N 1
ATOM 838 C CA . THR B 1 33 ? 7.875 12.508 2.057 1 97.69 33 THR B CA 1
ATOM 839 C C . THR B 1 33 ? 6.613 13.32 2.334 1 97.69 33 THR B C 1
ATOM 841 O O . THR B 1 33 ? 5.5 12.867 2.066 1 97.69 33 THR B O 1
ATOM 844 N N . LEU B 1 34 ? 6.789 14.469 2.877 1 95.94 34 LEU B N 1
ATOM 845 C CA . LEU B 1 34 ? 5.695 15.398 3.154 1 95.94 34 LEU B CA 1
ATOM 846 C C . LEU B 1 34 ? 6.031 16.797 2.652 1 95.94 34 LEU B C 1
ATOM 848 O O . LEU B 1 34 ? 7.082 17.344 2.99 1 95.94 34 LEU B O 1
ATOM 852 N N . VAL B 1 35 ? 5.195 17.281 1.851 1 94 35 VAL B N 1
ATOM 853 C CA . VAL B 1 35 ? 5.363 18.641 1.348 1 94 35 VAL B CA 1
ATOM 854 C C . VAL B 1 35 ? 4.41 19.594 2.078 1 94 35 VAL B C 1
ATOM 856 O O . VAL B 1 35 ? 3.197 19.359 2.098 1 94 35 VAL B O 1
ATOM 859 N N . SER B 1 36 ? 4.945 20.531 2.707 1 87.69 36 SER B N 1
ATOM 860 C CA . SER B 1 36 ? 4.156 21.531 3.416 1 87.69 36 SER B CA 1
ATOM 861 C C . SER B 1 36 ? 4.543 22.953 2.99 1 87.69 36 SER B C 1
ATOM 863 O O . SER B 1 36 ? 5.543 23.141 2.293 1 87.69 36 SER B O 1
ATOM 865 N N . PRO B 1 37 ? 3.709 23.938 3.244 1 86.25 37 PRO B N 1
ATOM 866 C CA . PRO B 1 37 ? 4.07 25.328 2.947 1 86.25 37 PRO B CA 1
ATOM 867 C C . PRO B 1 37 ? 5.426 25.719 3.529 1 86.25 37 PRO B C 1
ATOM 869 O O . PRO B 1 37 ? 6.098 26.609 2.99 1 86.25 37 PRO B O 1
ATOM 872 N N . GLU B 1 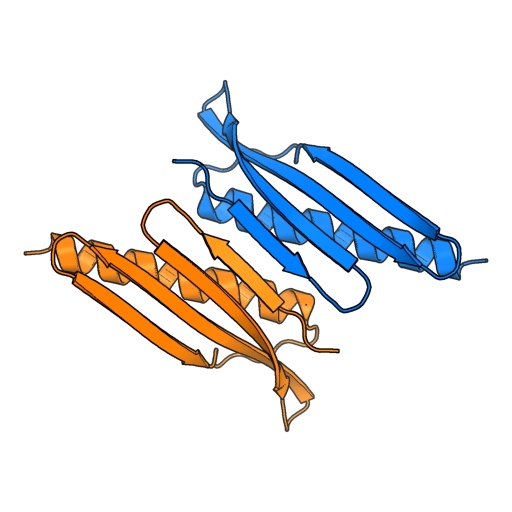38 ? 5.855 25.062 4.625 1 84.5 38 GLU B N 1
ATOM 873 C CA . GLU B 1 38 ? 7.117 25.359 5.301 1 84.5 38 GLU B CA 1
ATOM 874 C C . GLU B 1 38 ? 8.289 24.656 4.617 1 84.5 38 GLU B C 1
ATOM 876 O O . GLU B 1 38 ? 9.445 24.953 4.895 1 84.5 38 GLU B O 1
ATOM 881 N N . GLY B 1 39 ? 7.984 23.812 3.762 1 88.62 39 GLY B N 1
ATOM 882 C CA . GLY B 1 39 ? 9.016 23.062 3.066 1 88.62 39 GLY B CA 1
ATOM 883 C C . GLY B 1 39 ? 8.734 21.578 3.002 1 88.62 39 GLY B C 1
ATOM 884 O O . GLY B 1 39 ? 7.68 21.125 3.449 1 88.62 39 GLY B O 1
ATOM 885 N N . ALA B 1 40 ? 9.633 20.922 2.377 1 89.25 40 ALA B N 1
ATOM 886 C CA . ALA B 1 40 ? 9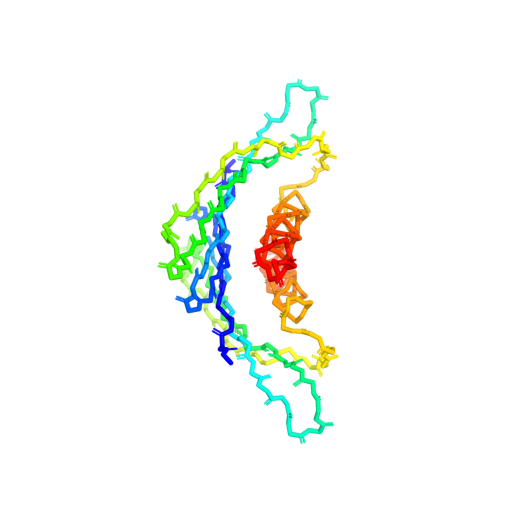.531 19.484 2.236 1 89.25 40 ALA B CA 1
ATOM 887 C C . ALA B 1 40 ? 10.281 18.766 3.352 1 89.25 40 ALA B C 1
ATOM 889 O O . ALA B 1 40 ? 11.367 19.188 3.748 1 89.25 40 ALA B O 1
ATOM 890 N N . CYS B 1 41 ? 9.594 17.781 3.941 1 92.44 41 CYS B N 1
ATOM 891 C CA . CYS B 1 41 ? 10.195 16.922 4.945 1 92.44 41 CYS B CA 1
ATOM 892 C C . CYS B 1 41 ? 10.219 15.469 4.465 1 92.44 41 CYS B C 1
ATOM 894 O O . CYS B 1 41 ? 9.234 14.984 3.902 1 92.44 41 CYS B O 1
ATOM 896 N N . GLU B 1 42 ? 11.453 14.836 4.59 1 95.25 42 GLU B N 1
ATOM 897 C CA . GLU B 1 42 ? 11.555 13.422 4.25 1 95.25 42 GLU B CA 1
ATOM 898 C C . GLU B 1 42 ? 12.25 12.633 5.359 1 95.25 42 GLU B C 1
ATOM 900 O O . GLU B 1 42 ? 13.086 13.18 6.082 1 95.25 42 GLU B O 1
ATOM 905 N N . ARG B 1 43 ? 11.914 11.453 5.559 1 96.38 43 ARG B N 1
ATOM 906 C CA . ARG B 1 43 ? 12.523 10.562 6.543 1 96.38 43 ARG B CA 1
ATOM 907 C C . ARG B 1 43 ? 12.539 9.125 6.047 1 96.38 43 ARG B C 1
ATOM 909 O O . ARG B 1 43 ? 11.57 8.656 5.441 1 96.38 43 ARG B O 1
ATOM 916 N N . THR B 1 44 ? 13.617 8.508 6.277 1 97.25 44 THR B N 1
ATOM 917 C CA . THR B 1 44 ? 13.758 7.078 6.012 1 97.25 44 THR B CA 1
ATOM 918 C C . THR B 1 44 ? 14.047 6.312 7.297 1 97.25 44 THR B C 1
ATOM 920 O O . THR B 1 44 ? 14.906 6.719 8.086 1 97.25 44 THR B O 1
ATOM 923 N N . PHE B 1 45 ? 13.297 5.258 7.543 1 96.5 45 PHE B N 1
ATOM 924 C CA . PHE B 1 45 ? 13.523 4.473 8.75 1 96.5 45 PHE B CA 1
ATOM 925 C C . PHE B 1 45 ? 13.102 3.021 8.539 1 96.5 45 PHE B C 1
ATOM 927 O O . PHE B 1 45 ? 12.336 2.721 7.621 1 96.5 45 PHE B O 1
ATOM 934 N N . ALA B 1 46 ? 13.672 2.135 9.281 1 93.62 46 ALA B N 1
ATOM 935 C CA . ALA B 1 46 ? 13.297 0.724 9.234 1 93.62 46 ALA B CA 1
ATOM 936 C C . ALA B 1 46 ? 12.203 0.413 10.25 1 93.62 46 ALA B C 1
ATOM 938 O O . ALA B 1 46 ? 12.25 0.894 11.383 1 93.62 46 ALA B O 1
ATOM 939 N N . HIS B 1 47 ? 11.164 -0.309 9.672 1 91.81 47 HIS B N 1
ATOM 940 C CA . HIS B 1 47 ? 10.172 -0.789 10.625 1 91.81 47 HIS B CA 1
ATOM 941 C C . HIS B 1 47 ? 10.766 -1.833 11.562 1 91.81 47 HIS B C 1
ATOM 943 O O . HIS B 1 47 ? 11.5 -2.725 11.125 1 91.81 47 HIS B O 1
ATOM 949 N N . SER B 1 48 ? 10.562 -1.793 12.859 1 86.88 48 SER B N 1
ATOM 950 C CA . SER B 1 48 ? 11.219 -2.615 13.867 1 86.88 48 SER B CA 1
ATOM 951 C C . SER B 1 48 ? 10.641 -4.027 13.891 1 86.88 48 SER B C 1
ATOM 953 O O . SER B 1 48 ? 11.312 -4.969 14.312 1 86.88 48 SER B O 1
ATOM 955 N N . ARG B 1 49 ? 9.461 -4.145 13.5 1 91.12 49 ARG B N 1
ATOM 956 C CA . ARG B 1 49 ? 8.781 -5.434 13.586 1 91.12 49 ARG B CA 1
ATOM 957 C C . ARG B 1 49 ? 9.102 -6.301 12.375 1 91.12 49 ARG B C 1
ATOM 959 O O . ARG B 1 49 ? 9.125 -5.812 11.242 1 91.12 49 ARG B O 1
ATOM 966 N N . THR B 1 50 ? 9.352 -7.559 12.648 1 94.38 50 THR B N 1
ATOM 967 C CA . THR B 1 50 ? 9.492 -8.555 11.594 1 94.38 50 THR B CA 1
ATOM 968 C C . THR B 1 50 ? 8.188 -9.328 11.398 1 94.38 50 THR B C 1
ATOM 970 O O . THR B 1 50 ? 7.43 -9.523 12.352 1 94.38 50 THR B O 1
ATOM 973 N N . HIS B 1 51 ? 7.906 -9.742 10.188 1 96.19 51 HIS B N 1
ATOM 974 C CA . HIS B 1 51 ? 6.707 -10.5 9.852 1 96.19 51 HIS B CA 1
ATOM 975 C C . HIS B 1 51 ? 7.062 -11.805 9.141 1 96.19 51 HIS B C 1
ATOM 977 O O . HIS B 1 51 ? 8.141 -11.922 8.555 1 96.19 51 HIS B O 1
ATOM 983 N N . ASP B 1 52 ? 6.266 -12.703 9.164 1 94.81 52 ASP B N 1
ATOM 984 C CA . ASP B 1 52 ? 6.508 -14 8.539 1 94.81 52 ASP B CA 1
ATOM 985 C C . ASP B 1 52 ? 6.441 -13.891 7.016 1 94.81 52 ASP B C 1
ATOM 987 O O . ASP B 1 52 ? 7.113 -14.648 6.305 1 94.81 52 ASP B O 1
ATOM 991 N N . THR B 1 53 ? 5.566 -12.969 6.547 1 94.31 53 THR B N 1
ATOM 992 C CA . THR B 1 53 ? 5.418 -12.844 5.102 1 94.31 53 THR B CA 1
ATOM 993 C C . THR B 1 53 ? 5.734 -11.414 4.648 1 94.31 53 THR B C 1
ATOM 995 O O . THR B 1 53 ? 5.555 -10.461 5.41 1 94.31 53 THR B O 1
ATOM 998 N N . GLU B 1 54 ? 6.125 -11.273 3.422 1 95 54 GLU B N 1
ATOM 999 C CA . GLU B 1 54 ? 6.418 -9.961 2.846 1 95 54 GLU B CA 1
ATOM 1000 C C . GLU B 1 54 ? 5.156 -9.109 2.744 1 95 54 GLU B C 1
ATOM 1002 O O . GLU B 1 54 ? 5.211 -7.887 2.906 1 95 54 GLU B O 1
ATOM 1007 N N . ARG B 1 55 ? 4.066 -9.781 2.453 1 94.88 55 ARG B N 1
ATOM 1008 C CA . ARG B 1 55 ? 2.809 -9.062 2.289 1 94.88 55 ARG B CA 1
ATOM 1009 C C . ARG B 1 55 ? 2.432 -8.32 3.57 1 94.88 55 ARG B C 1
ATOM 1011 O O . ARG B 1 55 ? 2.082 -7.141 3.533 1 94.88 55 ARG B O 1
ATOM 1018 N N . GLU B 1 56 ? 2.584 -9.016 4.68 1 95.5 56 GLU B N 1
ATOM 1019 C CA . GLU B 1 56 ? 2.26 -8.391 5.961 1 95.5 56 GLU B CA 1
ATOM 1020 C C . GLU B 1 56 ? 3.26 -7.289 6.305 1 95.5 56 GLU B C 1
ATOM 1022 O O . GLU B 1 56 ? 2.885 -6.246 6.848 1 95.5 56 GLU B O 1
ATOM 1027 N N . ALA B 1 57 ? 4.453 -7.52 6.07 1 96.75 57 ALA B N 1
ATOM 1028 C CA . ALA B 1 57 ? 5.484 -6.512 6.312 1 96.75 57 ALA B CA 1
ATOM 1029 C C . ALA B 1 57 ? 5.203 -5.238 5.52 1 96.75 57 ALA B C 1
ATOM 1031 O O . ALA B 1 57 ? 5.316 -4.129 6.051 1 96.75 57 ALA B O 1
ATOM 1032 N N . ALA B 1 58 ? 4.82 -5.406 4.266 1 97.44 58 ALA B N 1
ATOM 1033 C CA . ALA B 1 58 ? 4.535 -4.273 3.391 1 97.44 58 ALA B CA 1
ATOM 1034 C C . ALA B 1 58 ? 3.355 -3.459 3.918 1 97.44 58 ALA B C 1
ATOM 1036 O O . ALA B 1 58 ? 3.43 -2.23 3.998 1 97.44 58 ALA B O 1
ATOM 1037 N N . ILE B 1 59 ? 2.285 -4.176 4.293 1 97.25 59 ILE B N 1
ATOM 1038 C CA . ILE B 1 59 ? 1.077 -3.514 4.773 1 97.25 59 ILE B CA 1
ATOM 1039 C C . ILE B 1 59 ? 1.386 -2.75 6.059 1 97.25 59 ILE B C 1
ATOM 1041 O O . ILE B 1 59 ? 1.014 -1.582 6.199 1 97.25 59 ILE B O 1
ATOM 1045 N N . ASP B 1 60 ? 2.053 -3.383 6.945 1 96.94 60 ASP B N 1
ATOM 1046 C CA . ASP B 1 60 ? 2.391 -2.746 8.211 1 96.94 60 ASP B CA 1
ATOM 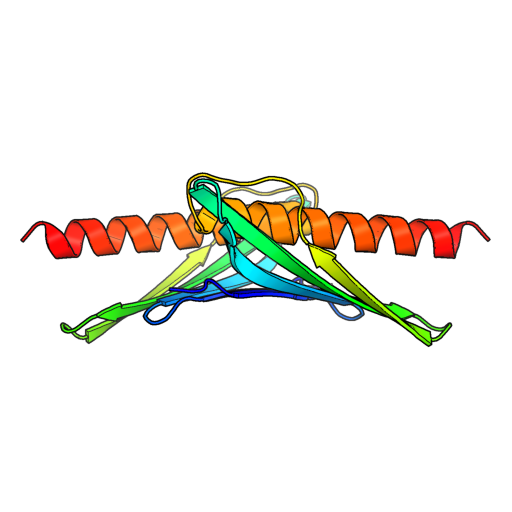1047 C C . ASP B 1 60 ? 3.34 -1.568 8 1 96.94 60 ASP B C 1
ATOM 1049 O O . ASP B 1 60 ? 3.26 -0.563 8.711 1 96.94 60 ASP B O 1
ATOM 1053 N N . GLY B 1 61 ? 4.227 -1.72 7.07 1 97.75 61 GLY B N 1
ATOM 1054 C CA . GLY B 1 61 ? 5.113 -0.618 6.73 1 97.75 61 GLY B CA 1
ATOM 1055 C C . GLY B 1 61 ? 4.375 0.609 6.23 1 97.75 61 GLY B C 1
ATOM 1056 O O . GLY B 1 61 ? 4.645 1.727 6.676 1 97.75 61 GLY B O 1
ATOM 1057 N N . LEU B 1 62 ? 3.496 0.359 5.305 1 98.06 62 LEU B N 1
ATOM 1058 C CA . LEU B 1 62 ? 2.695 1.456 4.77 1 98.06 62 LEU B CA 1
ATOM 1059 C C . LEU B 1 62 ? 1.882 2.123 5.875 1 98.06 62 LEU B C 1
ATOM 1061 O O . LEU B 1 62 ? 1.8 3.352 5.934 1 98.06 62 LEU B O 1
ATOM 1065 N N . ARG B 1 63 ? 1.32 1.283 6.742 1 97.5 63 ARG B N 1
ATOM 1066 C CA . ARG B 1 63 ? 0.557 1.815 7.867 1 97.5 63 ARG B CA 1
ATOM 1067 C C . ARG B 1 63 ? 1.437 2.674 8.766 1 97.5 63 ARG B C 1
ATOM 1069 O O . ARG B 1 63 ? 1.043 3.773 9.164 1 97.5 63 ARG B O 1
ATOM 1076 N N . ALA B 1 64 ? 2.594 2.193 9.125 1 97.31 64 ALA B N 1
ATOM 1077 C CA . ALA B 1 64 ? 3.537 2.92 9.969 1 97.31 64 ALA B CA 1
ATOM 1078 C C . ALA B 1 64 ? 3.945 4.242 9.328 1 97.31 64 ALA B C 1
ATOM 1080 O O . ALA B 1 64 ? 4.023 5.27 10 1 97.31 64 ALA B O 1
ATOM 1081 N N . GLY B 1 65 ? 4.207 4.188 8.047 1 97.81 65 GLY B N 1
ATOM 1082 C CA . GLY B 1 65 ? 4.562 5.402 7.332 1 97.81 65 GLY B CA 1
ATOM 1083 C C . GLY B 1 65 ? 3.465 6.449 7.355 1 97.81 65 GLY B C 1
ATOM 1084 O O . GLY B 1 65 ? 3.73 7.629 7.602 1 97.81 65 GLY B O 1
ATOM 1085 N N . MET B 1 66 ? 2.289 5.973 7.117 1 97.12 66 MET B N 1
ATOM 1086 C CA . MET B 1 66 ? 1.166 6.906 7.109 1 97.12 66 MET B CA 1
ATOM 1087 C C . MET B 1 66 ? 0.934 7.484 8.5 1 97.12 66 MET B C 1
ATOM 1089 O O . MET B 1 66 ? 0.544 8.648 8.633 1 97.12 66 MET B O 1
ATOM 1093 N N . THR B 1 67 ? 1.067 6.691 9.484 1 96.31 67 THR B N 1
ATOM 1094 C CA . THR B 1 67 ? 0.952 7.168 10.859 1 96.31 67 THR B CA 1
ATOM 1095 C C . THR B 1 67 ? 1.965 8.273 11.133 1 96.31 67 THR B C 1
ATOM 1097 O O . THR B 1 67 ? 1.632 9.289 11.75 1 96.31 67 THR B O 1
ATOM 1100 N N . TRP B 1 68 ? 3.193 8.102 10.719 1 95.38 68 TRP B N 1
ATOM 1101 C CA . TRP B 1 68 ? 4.234 9.117 10.859 1 95.38 68 TRP B CA 1
ATOM 1102 C C . TRP B 1 68 ? 3.805 10.43 10.211 1 95.38 68 TRP B C 1
ATOM 1104 O O . TRP B 1 68 ? 3.967 11.5 10.797 1 95.38 68 TRP B O 1
ATOM 1114 N N . ILE B 1 69 ? 3.281 10.367 9.016 1 95.44 69 ILE B N 1
ATOM 1115 C CA . ILE B 1 69 ? 2.811 11.539 8.281 1 95.44 69 ILE B CA 1
ATOM 1116 C C . ILE B 1 69 ? 1.76 12.273 9.109 1 95.44 69 ILE B C 1
ATOM 1118 O O . ILE B 1 69 ? 1.812 13.5 9.242 1 95.44 69 ILE B O 1
ATOM 1122 N N . GLU B 1 70 ? 0.806 11.484 9.633 1 93.56 70 GLU B N 1
ATOM 1123 C CA . GLU B 1 70 ? -0.257 12.086 10.438 1 93.56 70 GLU B CA 1
ATOM 1124 C C . GLU B 1 70 ? 0.31 12.797 11.656 1 93.56 70 GLU B C 1
ATOM 1126 O O . GLU B 1 70 ? -0.131 13.898 12 1 93.56 70 GLU B O 1
ATOM 1131 N N . MET B 1 71 ? 1.259 12.211 12.25 1 93.12 71 MET B N 1
ATOM 1132 C CA . MET B 1 71 ? 1.896 12.789 13.43 1 93.12 71 MET B CA 1
ATOM 1133 C C . MET B 1 71 ? 2.615 14.086 13.078 1 93.12 71 MET B C 1
ATOM 1135 O O . MET B 1 71 ? 2.525 15.07 13.812 1 93.12 71 MET B O 1
ATOM 1139 N N . ARG B 1 72 ? 3.256 14.07 12.008 1 90.75 72 ARG B N 1
ATOM 1140 C CA . ARG B 1 72 ? 3.988 15.25 11.57 1 90.75 72 ARG B CA 1
ATOM 1141 C C . ARG B 1 72 ? 3.033 16.391 11.227 1 90.75 72 ARG B C 1
ATOM 1143 O O . ARG B 1 72 ? 3.301 17.547 11.547 1 90.75 72 ARG B O 1
ATOM 1150 N N . LYS B 1 73 ? 2.016 16.062 10.586 1 89.12 73 LYS B N 1
ATOM 1151 C CA . LYS B 1 73 ? 1.027 17.078 10.227 1 89.12 73 LYS B CA 1
ATOM 1152 C C . LYS B 1 73 ? 0.407 17.703 11.477 1 89.12 73 LYS B C 1
ATOM 1154 O O . LYS B 1 73 ? 0.142 18.906 11.5 1 89.12 73 LYS B O 1
ATOM 1159 N N . SER B 1 74 ? 0.089 16.859 12.391 1 87.38 74 SER B N 1
ATOM 1160 C CA . SER B 1 74 ? -0.529 17.344 13.617 1 87.38 74 SER B CA 1
ATOM 1161 C C . SER B 1 74 ? 0.412 18.266 14.383 1 87.38 74 SER B C 1
ATOM 1163 O O . SER B 1 74 ? -0.034 19.203 15.047 1 87.38 74 SER B O 1
ATOM 1165 N N . ASN B 1 75 ? 1.64 17.938 14.375 1 80.62 75 ASN B N 1
ATOM 1166 C CA . ASN B 1 75 ? 2.633 18.766 15.047 1 80.62 75 ASN B CA 1
ATOM 1167 C C . ASN B 1 75 ? 2.869 20.078 14.312 1 80.62 75 ASN B C 1
ATOM 1169 O O . ASN B 1 75 ? 3.303 21.062 14.914 1 80.62 75 ASN B O 1
ATOM 1173 N N . THR B 1 76 ? 2.646 19.969 13.055 1 67.12 76 THR B N 1
ATOM 1174 C CA . THR B 1 76 ? 2.768 21.203 12.281 1 67.12 76 THR B CA 1
ATOM 1175 C C . THR B 1 76 ? 1.585 22.125 12.547 1 67.12 76 THR B C 1
ATOM 1177 O O . THR B 1 76 ? 1.72 23.344 12.469 1 67.12 76 THR B O 1
ATOM 1180 N N . PHE B 1 77 ? 0.561 21.531 12.961 1 59.75 77 PHE B N 1
ATOM 1181 C CA . PHE B 1 77 ? -0.598 22.375 13.227 1 59.75 77 PHE B CA 1
ATOM 1182 C C . PHE B 1 77 ? -0.605 22.844 14.68 1 59.75 77 PHE B C 1
ATOM 1184 O O . PHE B 1 77 ? -1.4 23.719 15.055 1 59.75 77 PHE B O 1
ATOM 1191 N N . THR B 1 78 ? 0.103 22.125 15.477 1 53.69 78 THR B N 1
ATOM 1192 C CA . THR B 1 78 ? 0.102 22.594 16.859 1 53.69 78 THR B CA 1
ATOM 1193 C C . THR B 1 78 ? 1 23.828 17.016 1 53.69 78 THR B C 1
ATOM 1195 O O . THR B 1 78 ? 1.062 24.422 18.078 1 53.69 78 THR B O 1
ATOM 1198 N N . VAL B 1 79 ? 1.282 24.578 16.016 1 45.72 79 VAL B N 1
ATOM 1199 C CA . VAL B 1 79 ? 1.776 25.875 16.469 1 45.72 79 VAL B CA 1
ATOM 1200 C C . VAL B 1 79 ? 0.603 26.75 16.906 1 45.72 79 VAL B C 1
ATOM 1202 O O . VAL B 1 79 ? -0.464 26.719 16.281 1 45.72 79 VAL B O 1
#

Foldseek 3Di:
DKDKDKDDDPFKMKIWIWDADPVAAIWIWIWIWGQDPVGIDIDIDIDPDGDNDNVVRNVVRRVVRVVVVVVVVVVVPVD/DKDKDKDDDPFKMKIWIWDADPVAAIWIWIWIWGQDPVGIDIDIDIDPDGDNDNVVRNVVRRVVRVVVVVVVVVVVPVD

Solvent-accessible surface area (backbone atoms only — not comparable to full-atom values): 8332 Å² total; per-residue (Å²): 136,65,44,34,34,36,40,36,48,96,48,34,38,31,36,39,36,38,39,80,36,95,88,57,40,13,21,20,41,31,38,34,40,38,56,48,99,91,42,75,46,72,52,73,50,68,50,88,63,68,26,87,41,61,68,57,20,47,54,52,33,52,50,53,37,50,51,51,52,53,51,51,51,52,61,64,57,67,106,136,63,42,35,33,36,39,36,48,97,46,34,38,29,35,39,36,39,39,79,38,94,90,58,41,14,21,17,40,30,38,34,38,37,54,47,99,92,42,76,47,74,51,74,50,68,50,86,62,67,26,85,41,60,69,58,18,47,53,52,33,53,50,53,37,51,51,52,52,52,54,52,53,51,59,63,58,64,108

pLDDT: mean 92.02, std 9.65, range [45.72, 98.56]

Sequence (158 aa):
MTLSGEVRDADWSVAIETIAAGTGGYCCRIHVTLVSPEGACERTFAHSRTHDTEREAAIDGLRAGMTWIEMRKSNTFTVMTLSGEVRDADWSVAIETIAAGTGGYCCRIHVTLVSPEGACERTFAHSRTHDTEREAAIDGLRAGMTWIEMRKSNTFTV

Organism: NCBI:txid488447

Nearest PDB structures (foldseek):
  1h91-assembly1_A  TM=5.393E-01  e=6.731E-01  Homarus gammarus
  1fr5-assembly1_B  TM=5.519E-01  e=1.368E+00  Enterobacteria phage fr
  3djw-assembly1_B  TM=6.029E-01  e=2.117E+00  Captovirus AFV1
  3v2u-assembly1_B  TM=7.185E-01  e=5.650E+00  Saccharomyces cerevisiae S288C
  1h91-assembly1_A  TM=5.386E-01  e=6.731E-01  Homarus gammarus

Secondary structure (DSSP, 8-state):
---EEEEE-SSEEEEEEEEE-TTSSEEEEEEEEEEETTEEEEEEEE-S--BSSHHHHHHHHHHHHHHHHHHHHHHHHT-/---EEEEE-SSEEEEEEEEE-TTSSEEEEEEEEEEETTEEEEEEEE-S--BSSHHHHHHHHHHHHHHHHHHHHHHHHT-